Protein AF-A0A7W1GE36-F1 (afdb_monomer_lite)

Secondary structure (DSSP, 8-state):
-HHHHHHHHHHHHHHHHHHHHH-SS--HHHHHHHHHHHHHHHHHHHHHHH----HHHHHHHHHHHHHHHHHHHHTT-

Radius of gyration: 12.92 Å; chains: 1; bounding box: 32×19×40 Å

pLDDT: mean 72.74, std 5.32, range [55.75, 81.81]

Sequence (77 aa):
MVYISLILSLLVLFFVSRLALAQRSFNILSGMMIAGALASVLLDVDTLVTNRQHPSAVFLSFGVLLLWIIASIRARK

Foldseek 3Di:
DLVVLLVLLVVQLVLLVVLCVVDPDDDVLSVVLNVLSVVLNVQSVCCVVVVDDDVVSVVSSVVSVVSSVVSVVVVVD

Structure (mmCIF, N/CA/C/O backbone):
data_AF-A0A7W1GE36-F1
#
_entry.id   AF-A0A7W1GE36-F1
#
loop_
_atom_site.group_PDB
_atom_site.id
_atom_site.type_symbol
_atom_site.label_atom_id
_atom_site.label_alt_id
_atom_site.label_comp_id
_atom_site.label_asym_id
_atom_site.label_entity_id
_atom_site.label_seq_id
_atom_site.pdbx_PDB_ins_code
_atom_site.Cartn_x
_atom_site.Cartn_y
_atom_site.Cartn_z
_atom_site.occupancy
_atom_site.B_iso_or_equiv
_atom_site.auth_seq_id
_atom_site.auth_comp_id
_atom_site.auth_asym_id
_atom_site.auth_atom_id
_atom_site.pdbx_PDB_model_num
ATOM 1 N N . MET A 1 1 ? 17.325 2.075 -5.902 1.00 62.28 1 MET A N 1
ATOM 2 C CA . MET A 1 1 ? 16.111 2.793 -5.451 1.00 62.28 1 MET A CA 1
ATOM 3 C C . MET A 1 1 ? 14.848 1.974 -5.688 1.00 62.28 1 MET 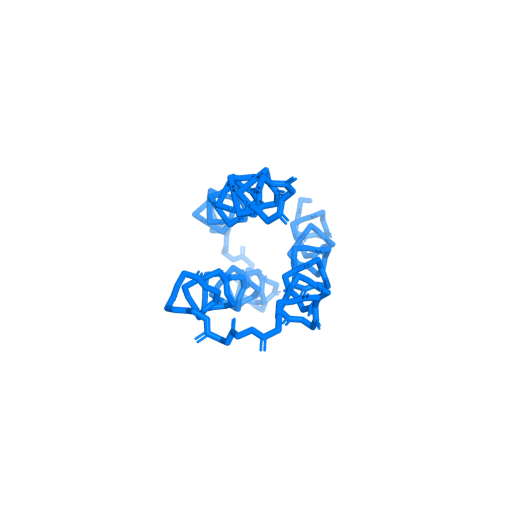A C 1
ATOM 5 O O . MET A 1 1 ? 14.171 1.711 -4.710 1.00 62.28 1 MET A O 1
ATOM 9 N N . VAL A 1 2 ? 14.592 1.480 -6.907 1.00 64.00 2 VAL A N 1
ATOM 10 C CA . VAL A 1 2 ? 13.388 0.679 -7.239 1.00 64.00 2 VAL A CA 1
ATOM 11 C C . VAL A 1 2 ? 13.208 -0.575 -6.363 1.00 64.00 2 VAL A C 1
ATOM 13 O O . VAL A 1 2 ? 12.119 -0.852 -5.886 1.00 64.00 2 VAL A O 1
ATOM 16 N N . TYR A 1 3 ? 14.284 -1.307 -6.056 1.00 68.88 3 TYR A N 1
ATOM 17 C CA . TYR A 1 3 ? 14.193 -2.471 -5.159 1.00 68.88 3 TYR A CA 1
ATOM 18 C C . TYR A 1 3 ? 13.752 -2.111 -3.730 1.00 68.88 3 TYR A C 1
ATOM 20 O O . TYR A 1 3 ? 13.057 -2.886 -3.084 1.00 68.88 3 TYR A O 1
ATOM 28 N N . ILE A 1 4 ? 14.144 -0.931 -3.237 1.00 69.25 4 ILE A N 1
ATOM 29 C CA . ILE A 1 4 ? 13.803 -0.471 -1.884 1.00 69.25 4 ILE A CA 1
ATOM 30 C C . ILE A 1 4 ? 12.328 -0.067 -1.831 1.00 69.25 4 ILE A C 1
ATOM 32 O O . ILE A 1 4 ? 11.651 -0.402 -0.862 1.00 69.25 4 ILE A O 1
ATOM 36 N N . SER A 1 5 ? 11.823 0.608 -2.869 1.00 68.19 5 SER A N 1
ATOM 37 C CA . SER A 1 5 ? 10.408 0.975 -2.947 1.00 68.19 5 SER A CA 1
ATOM 38 C C . SER A 1 5 ? 9.520 -0.264 -3.080 1.00 68.19 5 SER A C 1
ATOM 40 O O . SER A 1 5 ? 8.602 -0.425 -2.283 1.00 68.19 5 SER A O 1
ATOM 42 N N . LEU A 1 6 ? 9.904 -1.228 -3.924 1.00 71.94 6 LEU A N 1
ATOM 43 C CA . LEU A 1 6 ? 9.202 -2.507 -4.061 1.00 71.94 6 LEU A CA 1
ATOM 44 C C . LEU A 1 6 ? 9.088 -3.267 -2.724 1.00 71.94 6 LEU A C 1
ATOM 46 O O . LEU A 1 6 ? 8.010 -3.739 -2.361 1.00 71.94 6 LEU A O 1
ATOM 50 N N . ILE A 1 7 ? 10.189 -3.368 -1.968 1.00 76.75 7 ILE A N 1
ATOM 51 C CA . ILE A 1 7 ? 10.200 -4.009 -0.642 1.00 76.75 7 ILE A CA 1
ATOM 52 C C . ILE A 1 7 ? 9.293 -3.252 0.334 1.00 76.75 7 ILE A C 1
ATOM 54 O O . ILE A 1 7 ? 8.534 -3.877 1.076 1.00 76.75 7 ILE A O 1
ATOM 58 N N . LEU A 1 8 ? 9.346 -1.917 0.324 1.00 71.94 8 LEU A N 1
ATOM 59 C CA . LEU A 1 8 ? 8.508 -1.074 1.173 1.00 71.94 8 LEU A CA 1
ATOM 60 C C . LEU A 1 8 ? 7.019 -1.274 0.856 1.00 71.94 8 LEU A C 1
ATOM 62 O O . LEU A 1 8 ? 6.220 -1.441 1.773 1.00 71.94 8 LEU A O 1
ATOM 66 N N . SER A 1 9 ? 6.647 -1.327 -0.421 1.00 71.06 9 SER A N 1
ATOM 67 C CA . SER A 1 9 ? 5.262 -1.523 -0.851 1.00 71.06 9 SER A CA 1
ATOM 68 C C . SER A 1 9 ? 4.744 -2.930 -0.554 1.00 71.06 9 SER A C 1
ATOM 70 O O . SER A 1 9 ? 3.603 -3.073 -0.116 1.00 71.06 9 SER A O 1
ATOM 72 N N . LEU A 1 10 ? 5.581 -3.969 -0.667 1.00 78.56 10 LEU A N 1
ATOM 73 C CA . LEU A 1 10 ? 5.236 -5.322 -0.202 1.00 78.56 10 LEU A CA 1
ATOM 74 C C . LEU A 1 10 ? 5.021 -5.374 1.317 1.00 78.56 10 LEU A C 1
ATOM 76 O O . LEU A 1 10 ? 4.070 -6.004 1.783 1.00 78.56 10 LEU A O 1
ATOM 80 N N . LEU A 1 11 ? 5.863 -4.681 2.089 1.00 78.31 11 LEU A N 1
ATOM 81 C CA . LEU A 1 11 ? 5.687 -4.517 3.534 1.00 78.31 11 LEU A CA 1
ATOM 82 C C . LEU A 1 11 ? 4.355 -3.833 3.849 1.00 78.31 11 LEU A C 1
ATOM 84 O O . LEU A 1 11 ? 3.581 -4.354 4.650 1.00 78.31 11 LEU A O 1
ATOM 88 N N . VAL A 1 12 ? 4.053 -2.712 3.190 1.00 75.56 12 VAL A N 1
ATOM 89 C CA . VAL A 1 12 ? 2.783 -1.992 3.365 1.00 75.56 12 VAL A CA 1
ATOM 90 C C . VAL A 1 12 ? 1.598 -2.902 3.036 1.00 75.56 12 VAL A C 1
ATOM 92 O O . VAL A 1 12 ? 0.662 -2.983 3.829 1.00 75.56 12 VAL A O 1
ATOM 95 N N . LEU A 1 13 ? 1.649 -3.654 1.933 1.00 77.75 13 LEU A N 1
ATOM 96 C CA . LEU A 1 13 ? 0.577 -4.571 1.540 1.00 77.75 13 LEU A CA 1
ATOM 97 C C . LEU A 1 13 ? 0.364 -5.696 2.571 1.00 77.75 13 LEU A C 1
ATOM 99 O O . LEU A 1 13 ? -0.775 -6.007 2.935 1.00 77.75 13 LEU A O 1
ATOM 103 N N . PHE A 1 1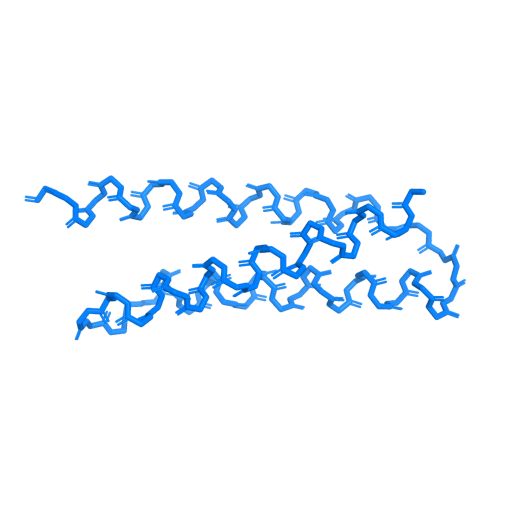4 ? 1.453 -6.277 3.083 1.00 81.00 14 PHE A N 1
ATOM 104 C CA . PHE A 1 14 ? 1.413 -7.288 4.142 1.00 81.00 14 PHE A CA 1
ATOM 105 C C . PHE A 1 14 ? 0.806 -6.727 5.434 1.00 81.00 14 PHE A C 1
ATOM 107 O O . PHE A 1 14 ? -0.080 -7.344 6.032 1.00 81.00 14 PHE A O 1
ATOM 114 N N . PHE A 1 15 ? 1.234 -5.533 5.845 1.00 73.25 15 PHE A N 1
ATOM 115 C CA . PHE A 1 15 ? 0.731 -4.860 7.042 1.00 73.25 15 PHE A CA 1
ATOM 116 C C . PHE A 1 15 ? -0.746 -4.487 6.927 1.00 73.25 15 PHE A C 1
ATOM 118 O O . PHE A 1 15 ? -1.509 -4.698 7.872 1.00 73.25 15 PHE A O 1
ATOM 125 N N . VAL A 1 16 ? -1.171 -3.980 5.771 1.00 72.12 16 VAL A N 1
ATOM 126 C CA . VAL A 1 16 ? -2.572 -3.639 5.511 1.00 72.12 16 VAL A CA 1
ATO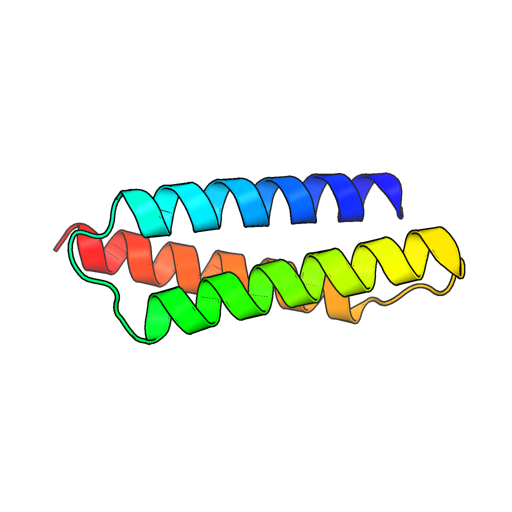M 127 C C . VAL A 1 16 ? -3.443 -4.893 5.483 1.00 72.12 16 VAL A C 1
ATOM 129 O O . VAL A 1 16 ? -4.513 -4.892 6.086 1.00 72.12 16 VAL A O 1
ATOM 132 N N . SER A 1 17 ? -2.962 -5.993 4.896 1.00 72.94 17 SER A N 1
ATOM 133 C CA . SER A 1 17 ? -3.667 -7.283 4.918 1.00 72.94 17 SER A CA 1
ATOM 134 C C . SER A 1 17 ? -3.834 -7.814 6.342 1.00 72.94 17 SER A C 1
ATOM 136 O O . SER A 1 17 ? -4.919 -8.244 6.725 1.00 72.94 17 SER A O 1
ATOM 138 N N . ARG A 1 18 ? -2.783 -7.726 7.167 1.00 71.75 18 ARG A N 1
ATOM 139 C CA . ARG A 1 18 ? -2.842 -8.087 8.592 1.00 71.75 18 ARG A CA 1
ATOM 140 C C . ARG A 1 18 ? -3.808 -7.201 9.374 1.00 71.75 18 ARG A C 1
ATOM 142 O O . ARG A 1 18 ? -4.543 -7.721 10.208 1.00 71.75 18 ARG A O 1
ATOM 149 N N . LEU A 1 19 ? -3.826 -5.892 9.108 1.00 67.38 19 LEU A N 1
ATOM 150 C CA . LEU A 1 19 ? -4.757 -4.970 9.757 1.00 67.38 19 LEU A CA 1
ATOM 151 C C . LEU A 1 19 ? -6.203 -5.276 9.360 1.00 67.38 19 LEU A C 1
ATOM 153 O O . LEU A 1 19 ? -7.065 -5.325 10.231 1.00 67.38 19 LEU A O 1
ATOM 157 N N . ALA A 1 20 ? -6.459 -5.518 8.075 1.00 66.94 20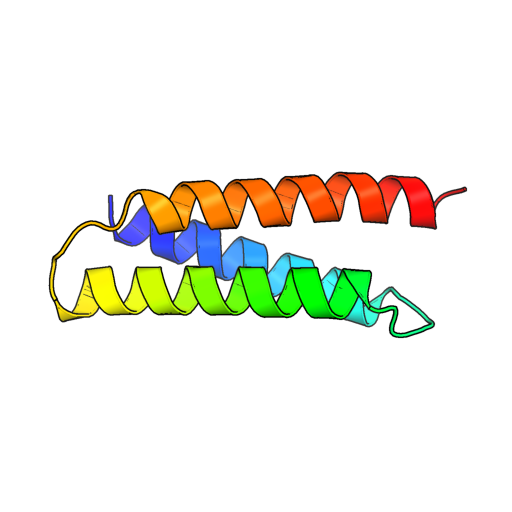 ALA A N 1
ATOM 158 C CA . ALA A 1 20 ? -7.776 -5.902 7.585 1.00 66.94 20 ALA A CA 1
ATOM 159 C C . ALA A 1 20 ? -8.252 -7.213 8.230 1.00 66.94 20 ALA A C 1
ATOM 161 O O . ALA A 1 20 ? -9.398 -7.295 8.655 1.00 66.94 20 ALA A O 1
ATOM 162 N N . LEU A 1 21 ? -7.359 -8.198 8.3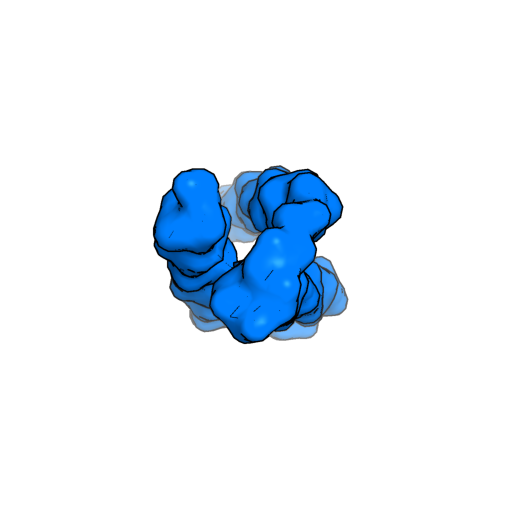86 1.00 70.12 21 LEU A N 1
ATOM 163 C CA . LEU A 1 21 ? -7.662 -9.467 9.054 1.00 70.12 21 LEU A CA 1
ATOM 164 C C . LEU A 1 21 ? -7.933 -9.301 10.560 1.00 70.12 21 LEU A C 1
ATOM 166 O O . LEU A 1 21 ? -8.728 -10.038 11.135 1.00 70.12 21 LEU A O 1
ATOM 170 N N . ALA A 1 22 ? -7.260 -8.345 11.206 1.00 66.12 22 ALA A N 1
ATOM 171 C CA . ALA A 1 22 ? -7.453 -8.034 12.620 1.00 66.12 22 ALA A CA 1
ATOM 172 C C . ALA A 1 22 ? -8.737 -7.228 12.885 1.00 66.12 22 ALA A C 1
ATOM 174 O O . ALA A 1 22 ? -9.234 -7.208 14.013 1.00 66.12 22 ALA A O 1
ATOM 175 N N . GLN A 1 23 ? -9.288 -6.555 11.872 1.00 66.50 23 GLN A N 1
ATOM 176 C CA . GLN A 1 23 ? -10.525 -5.800 12.012 1.00 66.50 23 GLN A CA 1
ATOM 177 C C . GLN A 1 23 ? -11.750 -6.704 11.861 1.00 66.50 23 GLN A C 1
ATOM 179 O O . GLN A 1 23 ? -12.043 -7.242 10.800 1.00 66.50 23 GLN A O 1
ATOM 184 N N . ARG A 1 24 ? -12.508 -6.829 12.955 1.00 62.19 24 ARG A N 1
ATOM 185 C CA . ARG A 1 24 ? -13.721 -7.658 13.050 1.00 62.19 24 ARG A CA 1
ATOM 186 C C . ARG A 1 24 ? -14.898 -7.128 12.213 1.00 62.19 24 ARG A C 1
ATOM 188 O O . ARG A 1 24 ? -15.823 -7.885 11.943 1.00 62.19 24 ARG A O 1
ATOM 195 N N . SER A 1 25 ? -14.868 -5.853 11.811 1.00 62.44 25 SER A N 1
ATOM 196 C CA . SER A 1 25 ? -15.804 -5.262 10.850 1.00 62.44 25 SER A CA 1
ATOM 197 C C . SER A 1 25 ? -15.050 -4.533 9.740 1.00 62.44 25 SER A C 1
ATOM 199 O O . SER A 1 25 ? -14.111 -3.771 9.986 1.00 62.44 25 SER A O 1
ATOM 201 N N . PHE A 1 26 ? -15.463 -4.774 8.498 1.00 64.44 26 PHE A N 1
ATOM 202 C CA . PHE A 1 26 ? -14.877 -4.129 7.332 1.00 64.44 26 PHE A CA 1
ATOM 203 C C . PHE A 1 26 ? -15.389 -2.684 7.249 1.00 64.44 26 PHE A C 1
ATOM 205 O O . PHE A 1 26 ? -16.490 -2.424 6.771 1.00 64.44 26 PHE A O 1
ATOM 212 N N . ASN A 1 27 ? -14.610 -1.736 7.767 1.00 72.19 27 ASN A N 1
ATOM 213 C CA . ASN A 1 27 ? -14.921 -0.309 7.674 1.00 72.19 27 ASN A CA 1
ATOM 214 C C . ASN A 1 27 ? -14.385 0.292 6.365 1.00 72.19 27 ASN A C 1
ATOM 216 O O . ASN A 1 27 ? -13.339 -0.120 5.864 1.00 72.19 27 ASN A O 1
ATOM 220 N N . ILE A 1 28 ? -15.052 1.337 5.855 1.00 76.06 28 ILE A N 1
ATOM 221 C CA . ILE A 1 28 ? -14.653 2.090 4.643 1.00 76.06 28 ILE A CA 1
ATOM 222 C C . ILE A 1 28 ? -13.183 2.536 4.711 1.00 76.06 28 ILE A C 1
ATOM 224 O O . ILE A 1 28 ? -12.463 2.477 3.718 1.00 76.06 28 ILE A O 1
ATOM 228 N N . LEU A 1 29 ? -12.712 2.905 5.907 1.00 73.06 29 LEU A N 1
ATOM 229 C CA . LEU A 1 29 ? -11.325 3.300 6.157 1.00 73.06 29 LEU A CA 1
ATOM 230 C C . LEU A 1 29 ? -10.322 2.190 5.792 1.00 73.06 29 LEU A C 1
ATOM 232 O O . LEU A 1 29 ? -9.255 2.464 5.252 1.00 73.06 29 LEU A O 1
ATOM 236 N N . SER A 1 30 ? -10.678 0.931 6.046 1.00 71.56 30 SER A N 1
ATOM 237 C CA . SER A 1 30 ? -9.846 -0.230 5.712 1.00 71.56 30 SER A CA 1
ATOM 238 C C . SER A 1 30 ? -9.862 -0.538 4.228 1.00 71.56 30 SER A C 1
ATOM 240 O O . SER A 1 30 ? -8.814 -0.853 3.672 1.00 71.56 30 SER A O 1
ATOM 242 N N . GLY A 1 31 ? -11.001 -0.323 3.564 1.00 72.50 31 GLY A N 1
ATOM 243 C CA . GLY A 1 31 ? -11.070 -0.319 2.103 1.00 72.50 31 GLY A CA 1
ATOM 244 C C . GLY A 1 31 ? -10.140 0.730 1.483 1.00 72.50 31 GLY A C 1
ATOM 245 O O . GLY A 1 31 ? -9.376 0.408 0.577 1.00 72.50 31 GLY A O 1
ATOM 246 N N . MET A 1 32 ? -10.130 1.956 2.021 1.00 77.69 32 MET A N 1
ATOM 247 C CA . MET A 1 32 ? -9.227 3.024 1.569 1.00 77.69 32 MET A CA 1
ATOM 248 C C . MET A 1 32 ? -7.747 2.675 1.781 1.00 77.69 32 MET A C 1
ATOM 250 O O . MET A 1 32 ? -6.935 2.909 0.888 1.00 77.69 32 MET A O 1
ATOM 254 N N . MET A 1 33 ? -7.388 2.072 2.921 1.00 73.88 33 MET A N 1
ATOM 255 C CA . MET A 1 33 ? -6.011 1.627 3.182 1.00 73.88 33 MET A CA 1
ATOM 256 C C . MET A 1 33 ? -5.559 0.530 2.206 1.00 73.88 33 MET A C 1
ATOM 258 O O . MET A 1 33 ? -4.443 0.599 1.696 1.00 73.88 33 MET A O 1
ATOM 262 N N . ILE A 1 34 ? -6.422 -0.448 1.903 1.00 75.81 34 ILE A N 1
ATOM 263 C CA . ILE A 1 34 ? -6.127 -1.518 0.933 1.00 75.81 34 ILE A CA 1
ATOM 264 C C . ILE A 1 34 ? -5.974 -0.947 -0.478 1.00 75.81 34 ILE A C 1
ATOM 266 O O . ILE A 1 34 ? -4.998 -1.260 -1.159 1.00 75.81 34 ILE A O 1
ATOM 270 N N . ALA A 1 35 ? -6.897 -0.082 -0.903 1.00 79.25 35 ALA A N 1
ATOM 271 C CA . ALA A 1 35 ? -6.845 0.549 -2.219 1.00 79.25 35 ALA A CA 1
ATOM 272 C C . ALA A 1 35 ? -5.574 1.396 -2.400 1.00 79.25 35 ALA A C 1
ATOM 274 O O . ALA A 1 35 ? -4.917 1.299 -3.434 1.00 79.25 35 ALA A O 1
ATOM 275 N N . GLY A 1 36 ? -5.183 2.169 -1.381 1.00 78.00 36 GLY A N 1
ATOM 276 C CA . GLY A 1 36 ? -3.943 2.948 -1.406 1.00 78.00 36 GLY A CA 1
ATOM 277 C C . GLY A 1 36 ? -2.686 2.073 -1.460 1.00 78.00 36 GLY A C 1
ATOM 278 O O . GLY A 1 36 ? -1.764 2.372 -2.218 1.00 78.00 36 GLY A O 1
ATOM 279 N N . ALA A 1 37 ? -2.658 0.968 -0.708 1.00 75.75 37 ALA A N 1
ATOM 280 C CA . ALA A 1 37 ? -1.539 0.024 -0.728 1.00 75.75 37 ALA A CA 1
ATOM 281 C C . ALA A 1 37 ? -1.386 -0.653 -2.100 1.00 75.75 37 ALA A C 1
ATOM 283 O O . ALA A 1 37 ? -0.280 -0.735 -2.630 1.00 75.75 37 ALA A O 1
ATOM 284 N N . LEU A 1 38 ? -2.501 -1.084 -2.698 1.00 76.56 38 LEU A N 1
ATOM 285 C CA . LEU A 1 38 ? -2.533 -1.650 -4.048 1.00 76.56 38 LEU A CA 1
ATOM 286 C C . LEU A 1 38 ? -2.076 -0.640 -5.102 1.00 76.56 38 LEU A C 1
ATOM 288 O O . LEU A 1 38 ? -1.267 -0.988 -5.957 1.00 76.56 38 LEU A O 1
ATOM 292 N N . ALA A 1 39 ? -2.551 0.607 -5.026 1.00 79.38 39 ALA A N 1
ATOM 293 C CA . ALA A 1 39 ? -2.133 1.670 -5.938 1.00 79.38 39 ALA A CA 1
ATOM 294 C C . ALA A 1 39 ? -0.621 1.927 -5.851 1.00 79.38 39 ALA A C 1
ATOM 296 O O . ALA A 1 39 ? 0.034 2.073 -6.880 1.00 79.38 39 ALA A O 1
ATOM 297 N N . SER A 1 40 ? -0.059 1.922 -4.638 1.00 79.88 40 SER A N 1
ATOM 298 C CA . SER A 1 40 ? 1.385 2.060 -4.438 1.00 79.88 40 SER A CA 1
ATOM 299 C C . SER A 1 40 ? 2.176 0.914 -5.080 1.00 79.88 40 SER A C 1
ATOM 301 O O . SER A 1 40 ? 3.109 1.160 -5.841 1.00 79.88 40 SER A O 1
ATOM 303 N N . VAL A 1 41 ? 1.748 -0.338 -4.868 1.00 75.44 41 VAL A N 1
ATOM 304 C CA . VAL A 1 41 ? 2.370 -1.511 -5.508 1.00 75.44 41 VAL A CA 1
ATOM 305 C C . VAL A 1 41 ? 2.284 -1.433 -7.034 1.00 75.44 41 VAL A C 1
ATOM 307 O O . VAL A 1 41 ? 3.268 -1.730 -7.706 1.00 75.44 41 VAL A O 1
ATOM 310 N N . LEU A 1 42 ? 1.144 -1.016 -7.594 1.00 77.69 42 LEU A N 1
ATOM 311 C CA . LEU A 1 42 ? 0.992 -0.842 -9.043 1.00 77.69 42 LEU A CA 1
ATOM 312 C C . LEU A 1 42 ? 1.978 0.186 -9.602 1.00 77.69 42 LEU A C 1
ATOM 314 O O . LEU A 1 42 ? 2.600 -0.071 -10.630 1.00 77.69 42 LEU A O 1
ATOM 318 N N . LEU A 1 43 ? 2.134 1.324 -8.920 1.00 77.06 43 LEU A N 1
ATOM 319 C CA . LEU A 1 43 ? 3.106 2.340 -9.314 1.00 77.06 43 LEU A CA 1
ATOM 320 C C . LEU A 1 43 ? 4.531 1.799 -9.222 1.00 77.06 43 LEU A C 1
ATOM 322 O O . LEU A 1 43 ? 5.310 2.046 -10.134 1.00 77.06 43 LEU A O 1
ATOM 326 N N . ASP A 1 44 ? 4.852 1.014 -8.188 1.00 72.50 44 ASP A N 1
ATOM 327 C CA . ASP A 1 44 ? 6.167 0.386 -8.046 1.00 72.50 44 ASP A CA 1
ATOM 328 C C . ASP A 1 44 ? 6.474 -0.607 -9.177 1.00 72.50 44 ASP A C 1
ATOM 330 O O . ASP A 1 44 ? 7.575 -0.584 -9.736 1.00 72.50 44 ASP A O 1
ATOM 334 N N . VAL A 1 45 ? 5.495 -1.427 -9.571 1.00 73.50 45 VAL A N 1
ATOM 335 C CA . VAL A 1 45 ? 5.607 -2.340 -10.720 1.00 73.50 45 VAL A CA 1
ATOM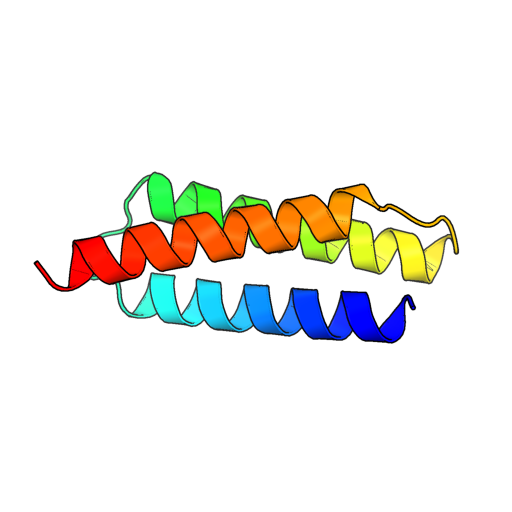 336 C C . VAL A 1 45 ? 5.776 -1.559 -12.022 1.00 73.50 45 VAL A C 1
ATOM 338 O O . VAL A 1 45 ? 6.625 -1.927 -12.833 1.00 73.50 45 VAL A O 1
ATOM 341 N N . ASP A 1 46 ? 5.047 -0.458 -12.211 1.00 75.12 46 ASP A N 1
ATOM 342 C CA . ASP A 1 46 ? 5.217 0.408 -13.383 1.00 75.12 46 ASP A CA 1
ATOM 343 C C . ASP A 1 46 ? 6.626 1.018 -13.437 1.00 75.12 46 ASP A C 1
ATOM 345 O O . ASP A 1 46 ? 7.258 1.003 -14.495 1.00 75.12 46 ASP A O 1
ATOM 349 N N . THR A 1 47 ? 7.182 1.445 -12.295 1.00 75.88 47 THR A N 1
ATOM 350 C CA . THR A 1 47 ? 8.598 1.850 -12.187 1.00 75.88 47 THR A CA 1
ATOM 351 C C . THR A 1 47 ? 9.542 0.741 -12.631 1.00 75.88 47 THR A C 1
ATOM 353 O O . THR A 1 47 ? 10.537 1.024 -13.288 1.00 75.88 47 THR A O 1
ATOM 356 N N . LEU A 1 48 ? 9.273 -0.513 -12.256 1.00 73.44 48 LEU A N 1
ATOM 357 C CA . LEU A 1 48 ? 10.132 -1.653 -12.580 1.00 73.44 48 LEU A CA 1
ATOM 358 C C . LEU A 1 48 ? 10.065 -2.012 -14.073 1.00 73.44 48 LEU A C 1
ATOM 360 O O . LEU A 1 48 ? 11.085 -2.347 -14.670 1.00 73.44 48 LEU A O 1
ATOM 364 N N . VAL A 1 49 ? 8.874 -1.929 -14.673 1.00 78.69 49 VAL A N 1
ATOM 365 C CA . VAL A 1 49 ? 8.624 -2.285 -16.079 1.00 78.69 49 VAL A CA 1
ATOM 366 C C . VAL A 1 49 ? 9.083 -1.180 -17.030 1.00 78.69 49 VAL A C 1
ATOM 368 O O . VAL A 1 49 ? 9.676 -1.463 -18.068 1.00 78.69 49 VAL A O 1
ATOM 371 N N . THR A 1 50 ? 8.820 0.082 -16.689 1.00 79.81 50 THR A N 1
ATOM 372 C CA . THR A 1 50 ? 9.065 1.229 -17.579 1.00 79.81 50 THR A CA 1
ATOM 373 C C . THR A 1 50 ? 10.325 2.019 -17.225 1.00 79.81 50 THR A C 1
ATOM 375 O O . THR A 1 50 ? 10.715 2.921 -17.966 1.00 79.81 50 THR A O 1
ATOM 378 N N . ASN A 1 51 ? 10.965 1.702 -16.093 1.00 74.31 51 ASN A N 1
ATOM 379 C CA . ASN A 1 51 ? 12.104 2.425 -15.518 1.00 74.31 51 ASN A CA 1
ATOM 380 C C . ASN A 1 51 ? 11.828 3.921 -15.234 1.00 74.31 51 ASN A C 1
ATOM 382 O O . ASN A 1 51 ? 12.756 4.693 -14.977 1.00 74.31 51 ASN A O 1
ATOM 386 N N . ARG A 1 52 ? 10.557 4.354 -15.272 1.00 76.44 52 ARG A N 1
ATOM 387 C CA . ARG A 1 52 ? 10.135 5.719 -14.932 1.00 76.44 52 ARG A CA 1
ATOM 388 C C . ARG A 1 52 ? 9.907 5.833 -13.441 1.00 76.44 52 ARG A C 1
ATOM 390 O O . ARG A 1 52 ? 9.033 5.169 -12.912 1.00 76.44 52 ARG A O 1
ATOM 397 N N . GLN A 1 53 ? 10.662 6.701 -12.776 1.00 70.38 53 GLN A N 1
ATOM 398 C CA . GLN A 1 53 ? 10.530 6.909 -11.337 1.00 70.38 53 GLN A CA 1
ATOM 399 C C . GLN A 1 53 ? 9.242 7.659 -10.990 1.00 70.38 53 GLN A C 1
ATOM 401 O O . GLN A 1 53 ? 9.036 8.786 -11.438 1.00 70.38 53 GLN A O 1
ATOM 406 N N . HIS A 1 54 ? 8.423 7.052 -10.132 1.00 70.38 54 HIS A N 1
ATOM 407 C CA . HIS A 1 54 ? 7.204 7.647 -9.588 1.00 70.38 54 HIS A CA 1
ATOM 408 C C . HIS A 1 54 ? 7.415 8.004 -8.114 1.00 70.38 54 HIS A C 1
ATOM 410 O O . HIS A 1 54 ? 7.128 7.189 -7.235 1.00 70.38 54 HIS A O 1
ATOM 416 N N . PRO A 1 55 ? 7.906 9.215 -7.788 1.00 70.00 55 PRO A N 1
ATOM 417 C CA . PRO A 1 55 ? 8.072 9.630 -6.392 1.00 70.00 55 PRO A CA 1
ATOM 418 C C . PRO A 1 55 ? 6.741 9.617 -5.620 1.00 70.00 55 PRO A C 1
ATOM 420 O O . PRO A 1 55 ? 6.731 9.441 -4.403 1.00 70.00 55 PRO A O 1
ATOM 423 N N . SER A 1 56 ? 5.612 9.732 -6.326 1.00 71.69 56 SER A N 1
ATOM 424 C CA . SER A 1 56 ? 4.253 9.598 -5.793 1.00 71.69 56 SER A CA 1
ATOM 425 C C . SER A 1 56 ? 3.973 8.246 -5.125 1.00 71.69 56 SER A C 1
ATOM 427 O O . SER A 1 56 ? 3.197 8.218 -4.171 1.00 71.69 56 SER A O 1
ATOM 429 N N . ALA A 1 57 ? 4.621 7.153 -5.547 1.00 69.81 57 ALA A N 1
ATOM 430 C CA . ALA A 1 57 ? 4.472 5.835 -4.920 1.00 69.81 57 ALA A CA 1
ATOM 431 C C . ALA A 1 57 ? 4.959 5.848 -3.462 1.00 69.81 57 ALA A C 1
ATOM 433 O O . ALA A 1 57 ? 4.293 5.348 -2.557 1.00 69.81 57 ALA A O 1
ATOM 434 N N . VAL A 1 58 ? 6.081 6.530 -3.206 1.00 70.06 58 VAL A N 1
ATOM 435 C CA . VAL A 1 58 ? 6.640 6.680 -1.857 1.00 70.06 58 VAL A CA 1
ATOM 436 C C . VAL A 1 58 ? 5.680 7.472 -0.967 1.00 70.06 58 VAL A C 1
ATOM 438 O O . VAL A 1 58 ? 5.366 7.033 0.139 1.00 70.06 58 VAL A O 1
ATOM 441 N N . PHE A 1 59 ? 5.153 8.599 -1.458 1.00 74.12 59 PHE A N 1
ATOM 442 C CA . PHE A 1 59 ? 4.173 9.406 -0.719 1.00 74.12 59 PHE A CA 1
ATOM 443 C C . PHE A 1 59 ? 2.879 8.637 -0.419 1.00 74.12 59 PHE A C 1
ATOM 445 O O . PHE A 1 59 ? 2.355 8.742 0.691 1.00 74.12 59 PHE A O 1
ATOM 452 N N . LEU A 1 60 ? 2.393 7.826 -1.364 1.00 75.38 60 LEU A N 1
ATOM 453 C CA . LEU A 1 60 ? 1.246 6.940 -1.154 1.00 75.38 60 LEU A CA 1
ATOM 454 C C . LEU A 1 60 ? 1.530 5.895 -0.069 1.00 75.38 60 LEU A C 1
ATOM 456 O O . LEU A 1 60 ? 0.725 5.748 0.850 1.00 75.38 60 LEU A O 1
ATOM 460 N N . SER A 1 61 ? 2.691 5.236 -0.110 1.00 72.62 61 SER A N 1
ATOM 461 C CA . SER A 1 61 ? 3.109 4.281 0.924 1.00 72.62 61 SER A CA 1
ATOM 462 C C . SER A 1 61 ? 3.174 4.918 2.317 1.00 72.62 61 SER A C 1
ATOM 464 O O . SER A 1 61 ? 2.663 4.337 3.276 1.00 72.62 61 SER A O 1
ATOM 466 N N . PHE A 1 62 ? 3.721 6.134 2.443 1.00 75.12 62 PHE A N 1
ATOM 467 C CA . PHE A 1 62 ? 3.720 6.878 3.710 1.00 75.12 62 PHE A CA 1
ATOM 468 C C . PHE A 1 62 ? 2.309 7.259 4.176 1.00 75.12 62 PHE A C 1
ATOM 470 O O . PHE A 1 62 ? 2.005 7.132 5.363 1.00 75.12 62 PHE A O 1
ATOM 477 N N . GLY A 1 63 ? 1.431 7.685 3.263 1.00 77.38 63 GLY A N 1
ATOM 478 C CA . GLY A 1 63 ? 0.039 8.017 3.582 1.00 77.38 63 GLY A CA 1
ATOM 479 C C . GLY A 1 63 ? -0.748 6.814 4.108 1.00 77.38 63 GLY A C 1
ATOM 480 O O . GLY A 1 63 ? -1.459 6.925 5.108 1.00 77.38 63 GLY A O 1
ATOM 481 N N . VAL A 1 64 ? -0.568 5.642 3.495 1.00 78.19 64 VAL A N 1
ATOM 482 C CA . VAL A 1 64 ? -1.185 4.385 3.950 1.00 78.19 64 VAL A CA 1
ATOM 483 C C . VAL A 1 64 ? -0.648 3.970 5.323 1.00 78.19 64 VAL A C 1
ATOM 485 O O . VAL A 1 64 ? -1.430 3.590 6.194 1.00 78.19 64 VAL A O 1
ATOM 488 N N . LEU A 1 65 ? 0.663 4.097 5.555 1.00 75.81 65 LEU A N 1
ATOM 489 C CA . LEU A 1 65 ? 1.290 3.858 6.862 1.00 75.81 65 LEU A CA 1
ATOM 490 C C . LEU A 1 65 ? 0.731 4.782 7.951 1.00 75.81 65 LEU A C 1
ATOM 492 O O . LEU A 1 65 ? 0.431 4.326 9.053 1.00 75.81 65 LEU A O 1
ATOM 496 N N . LEU A 1 66 ? 0.543 6.067 7.648 1.00 81.81 66 LEU A N 1
ATOM 497 C CA . LEU A 1 66 ? -0.036 7.031 8.583 1.00 81.81 66 LEU A CA 1
ATOM 498 C C . LEU A 1 66 ? -1.487 6.670 8.934 1.00 81.81 66 LEU A C 1
ATOM 500 O O . LEU A 1 66 ? -1.849 6.625 10.112 1.00 81.81 66 LEU A O 1
ATOM 504 N N . LEU A 1 67 ? -2.307 6.364 7.922 1.00 77.00 67 LEU A N 1
ATOM 505 C CA . LEU A 1 67 ? -3.685 5.902 8.115 1.00 77.00 67 LEU A CA 1
ATOM 506 C C . LEU A 1 67 ? -3.732 4.628 8.962 1.00 77.00 67 LEU A C 1
ATOM 508 O O . LEU A 1 67 ? -4.585 4.509 9.842 1.00 77.00 67 LEU A O 1
ATOM 512 N N . TRP A 1 68 ? -2.781 3.717 8.755 1.00 72.88 68 TRP A N 1
ATOM 513 C CA . TRP A 1 68 ? -2.633 2.513 9.562 1.00 72.88 68 TRP A CA 1
ATOM 514 C C . TRP A 1 68 ? -2.301 2.829 11.025 1.00 72.88 68 TRP A C 1
ATOM 516 O O . TRP A 1 68 ? -2.948 2.278 11.915 1.00 72.88 68 TRP A O 1
ATOM 526 N N . ILE A 1 69 ? -1.361 3.743 11.303 1.00 78.25 69 ILE A N 1
ATOM 527 C CA . ILE A 1 69 ? -1.034 4.162 12.679 1.00 78.25 69 ILE A CA 1
ATOM 528 C C . ILE A 1 69 ? -2.297 4.691 13.366 1.00 78.25 69 ILE A C 1
ATOM 530 O O . ILE A 1 69 ? -2.649 4.228 14.452 1.00 78.25 69 ILE A O 1
ATOM 534 N N . ILE A 1 70 ? -3.030 5.586 12.702 1.00 78.94 70 ILE A N 1
ATOM 535 C CA . ILE A 1 70 ? -4.279 6.157 13.222 1.00 78.94 70 ILE A CA 1
ATOM 536 C C . ILE A 1 70 ? -5.319 5.055 13.479 1.00 78.94 70 ILE A C 1
ATOM 538 O O . ILE A 1 70 ? -5.932 5.014 14.550 1.00 78.94 70 ILE A O 1
ATOM 542 N N . ALA A 1 71 ? -5.493 4.128 12.533 1.00 69.31 71 ALA A N 1
ATOM 543 C CA . ALA A 1 71 ? -6.426 3.013 12.663 1.00 69.31 71 ALA A CA 1
ATOM 544 C C . ALA A 1 71 ? -6.041 2.060 13.808 1.00 69.31 71 ALA A C 1
ATOM 546 O O . ALA A 1 71 ? -6.913 1.608 14.549 1.00 69.31 71 ALA A O 1
ATOM 547 N N . SER A 1 72 ? -4.748 1.789 13.993 1.00 68.31 72 SER A N 1
ATOM 548 C CA . SER A 1 72 ? -4.238 0.909 15.049 1.00 68.31 72 SER A CA 1
ATOM 549 C C . SER A 1 72 ? -4.405 1.504 16.451 1.00 68.31 72 SER A C 1
ATOM 551 O O . SER A 1 72 ? -4.717 0.772 17.388 1.00 68.31 72 SER A O 1
ATOM 553 N N . ILE A 1 73 ? -4.269 2.827 16.599 1.00 75.25 73 ILE A N 1
ATOM 554 C CA . ILE A 1 73 ? -4.550 3.539 17.855 1.00 75.25 73 ILE A CA 1
ATOM 555 C C . ILE A 1 73 ? -6.048 3.490 18.152 1.00 75.25 73 ILE A C 1
ATOM 557 O O . ILE A 1 73 ? -6.441 3.216 19.286 1.00 75.25 73 ILE A O 1
ATOM 561 N N . ARG A 1 74 ? -6.891 3.724 17.136 1.00 68.19 74 ARG A N 1
ATOM 562 C CA . ARG A 1 74 ? -8.350 3.677 17.284 1.00 68.19 74 ARG A CA 1
ATOM 563 C C . ARG A 1 74 ? -8.848 2.287 17.676 1.00 68.19 74 ARG A C 1
ATOM 565 O O . ARG A 1 74 ? -9.751 2.201 18.486 1.00 68.19 74 ARG A O 1
ATOM 572 N N . ALA A 1 75 ? -8.255 1.223 17.138 1.00 61.16 75 ALA A N 1
ATOM 573 C CA . ALA A 1 75 ? -8.635 -0.154 17.454 1.00 61.16 75 ALA A CA 1
ATOM 574 C C . ALA A 1 75 ? -8.256 -0.608 18.881 1.00 61.16 75 ALA A C 1
ATOM 576 O O . ALA A 1 75 ? -8.728 -1.652 19.320 1.00 61.16 75 ALA A O 1
ATOM 577 N N . ARG A 1 76 ? -7.390 0.134 19.594 1.00 60.25 76 ARG A N 1
ATOM 578 C CA . ARG A 1 76 ? -6.996 -0.164 20.986 1.00 60.25 76 ARG A CA 1
ATOM 579 C C . ARG A 1 76 ? -7.827 0.569 22.046 1.00 60.25 76 ARG A C 1
ATOM 581 O O . ARG A 1 76 ? -7.660 0.254 23.221 1.00 60.25 76 ARG A O 1
ATOM 588 N N . LYS A 1 77 ? -8.633 1.559 21.660 1.00 55.75 77 LYS A N 1
ATOM 589 C CA . LYS A 1 77 ? -9.536 2.295 22.557 1.00 55.75 77 LYS A CA 1
ATOM 590 C C . LYS A 1 77 ? -10.939 1.718 22.469 1.00 55.75 77 LYS A C 1
ATOM 592 O O . LYS A 1 77 ? -11.595 1.686 23.527 1.00 55.75 77 LYS A O 1
#